Protein AF-A0A7V9JLF4-F1 (afdb_monomer)

Nearest PDB structures (foldseek):
  5zwy-assembly1_B  TM=9.680E-01  e=7.848E-01  Leishmania donovani BPK282A1
  6a8c-assembly1_B  TM=9.413E-01  e=1.173E+00  Leishmania donovani BPK282A1

Solvent-accessible surface area (backbone atoms only — not comparable to full-atom values): 3885 Å² total; per-residue (Å²): 132,85,77,90,84,86,86,69,81,67,56,65,43,78,40,77,48,68,42,55,99,62,85,72,58,91,94,51,85,79,77,61,82,43,77,47,80,44,84,24,44,69,21,42,47,51,49,52,51,51,36,70,78,70,53,73,74,130

Sequence (58 aa):
MMPPRGLFVGLSTLDLVQRVSRRPGANEKVVAQRCDIAAGGPAAVAAVTFGAIHGCAP

Mean predicted aligned error: 4.71 Å

Foldseek 3Di:
DDQDDDDFDDDKDWDKDFADPDDADVPDDDHGPDIDIDIDDDRVVVVVVSCVPRPDDD

Structure (mmCIF, N/CA/C/O backbone):
data_AF-A0A7V9JLF4-F1
#
_entry.id   AF-A0A7V9JLF4-F1
#
loop_
_atom_site.group_PDB
_atom_site.id
_atom_site.type_symbol
_atom_site.label_atom_id
_atom_site.label_alt_id
_atom_site.label_comp_id
_atom_site.label_asym_id
_atom_site.label_entity_id
_atom_site.label_seq_id
_atom_site.pdbx_PDB_ins_code
_atom_site.Cartn_x
_atom_site.Cartn_y
_atom_site.Cartn_z
_atom_site.occupancy
_atom_site.B_iso_or_equiv
_atom_site.auth_seq_id
_atom_site.auth_comp_id
_atom_site.auth_asym_id
_atom_site.auth_atom_id
_atom_site.pdbx_PDB_model_num
ATOM 1 N N . MET A 1 1 ? 5.286 -0.863 -33.555 1.00 72.00 1 MET A N 1
ATOM 2 C CA . MET A 1 1 ? 6.045 -0.103 -32.537 1.00 72.00 1 MET A CA 1
ATOM 3 C C . MET A 1 1 ? 6.210 -1.001 -31.322 1.00 72.00 1 MET A C 1
ATOM 5 O O . MET A 1 1 ? 5.249 -1.687 -30.996 1.00 72.00 1 MET A O 1
ATOM 9 N N . MET A 1 2 ? 7.397 -1.076 -30.715 1.00 76.69 2 MET A N 1
ATOM 10 C CA . MET A 1 2 ? 7.591 -1.896 -29.512 1.00 76.69 2 MET A CA 1
ATOM 11 C C . MET A 1 2 ? 6.946 -1.181 -28.312 1.00 76.69 2 MET A C 1
ATOM 13 O O . MET A 1 2 ? 7.122 0.034 -28.198 1.00 76.69 2 MET A O 1
ATOM 17 N N . PRO A 1 3 ? 6.184 -1.875 -27.452 1.00 78.75 3 PRO A N 1
ATOM 18 C CA . PRO A 1 3 ? 5.591 -1.256 -26.271 1.00 78.75 3 PRO A CA 1
ATOM 19 C C . PRO A 1 3 ? 6.681 -0.753 -25.308 1.00 78.75 3 PRO A C 1
ATOM 21 O O . PRO A 1 3 ? 7.756 -1.364 -25.229 1.00 78.75 3 PRO A O 1
ATOM 24 N N . PRO A 1 4 ? 6.443 0.359 -24.589 1.00 87.56 4 PRO A N 1
ATOM 25 C CA . PRO A 1 4 ? 7.422 0.905 -23.660 1.00 87.56 4 PRO A CA 1
ATOM 26 C C . PRO A 1 4 ? 7.675 -0.079 -22.509 1.00 87.56 4 PRO A C 1
ATOM 28 O O . PRO A 1 4 ? 6.763 -0.750 -22.029 1.00 87.56 4 PRO A O 1
ATOM 31 N N . ARG A 1 5 ? 8.930 -0.163 -22.052 1.00 91.56 5 ARG A N 1
ATOM 32 C CA . ARG A 1 5 ? 9.355 -1.031 -20.940 1.00 91.56 5 ARG A CA 1
ATOM 33 C C . ARG A 1 5 ? 9.867 -0.172 -19.787 1.00 91.56 5 ARG A C 1
ATOM 35 O O . ARG A 1 5 ? 10.622 0.766 -20.026 1.00 91.56 5 ARG A O 1
ATOM 42 N N . GLY A 1 6 ? 9.491 -0.517 -18.555 1.00 91.75 6 GLY A N 1
ATOM 43 C CA . GLY A 1 6 ? 9.945 0.155 -17.334 1.00 91.75 6 GLY A CA 1
ATOM 44 C C . GLY A 1 6 ? 10.428 -0.843 -16.280 1.00 91.75 6 GLY A C 1
ATOM 45 O O . GLY A 1 6 ? 9.815 -1.892 -16.099 1.00 91.75 6 GLY A O 1
ATOM 46 N N . LEU A 1 7 ? 11.528 -0.516 -15.594 1.00 95.50 7 LEU A N 1
ATOM 47 C CA . LEU A 1 7 ? 12.016 -1.219 -14.404 1.00 95.50 7 LEU A CA 1
ATOM 48 C C . LEU A 1 7 ? 11.855 -0.287 -13.198 1.00 95.50 7 LEU A C 1
ATOM 50 O O . LEU A 1 7 ? 12.413 0.808 -13.192 1.00 95.50 7 LEU A O 1
ATOM 54 N N . PHE A 1 8 ? 11.114 -0.730 -12.183 1.00 96.31 8 PHE A N 1
ATOM 55 C CA . PHE A 1 8 ? 10.814 0.052 -10.983 1.00 96.31 8 PHE A CA 1
ATOM 56 C C . PHE A 1 8 ? 11.440 -0.634 -9.774 1.00 96.31 8 PHE A C 1
ATOM 58 O O . PHE A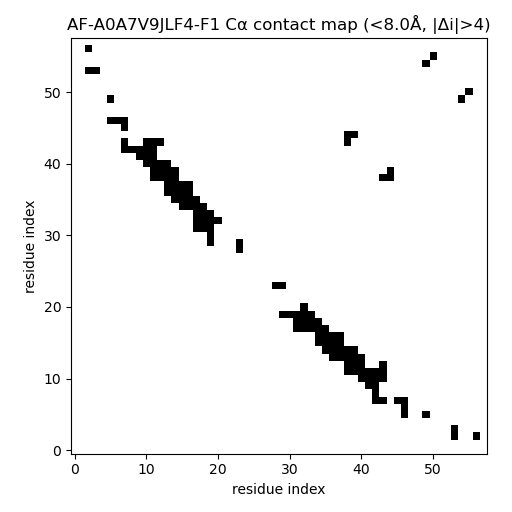 1 8 ? 11.079 -1.760 -9.440 1.00 96.31 8 PHE A O 1
ATOM 65 N N . VAL A 1 9 ? 12.398 0.034 -9.133 1.00 97.75 9 VAL A N 1
ATOM 66 C CA . VAL A 1 9 ? 13.145 -0.509 -7.993 1.00 97.75 9 VAL A CA 1
ATOM 67 C C . VAL A 1 9 ? 12.910 0.377 -6.782 1.00 97.75 9 VAL A C 1
ATOM 69 O O . VAL A 1 9 ? 13.085 1.592 -6.846 1.00 97.75 9 VAL A O 1
ATOM 72 N N . GLY A 1 10 ? 12.509 -0.234 -5.672 1.00 97.25 10 GLY A N 1
ATOM 73 C CA . GLY A 1 10 ? 12.239 0.460 -4.421 1.00 97.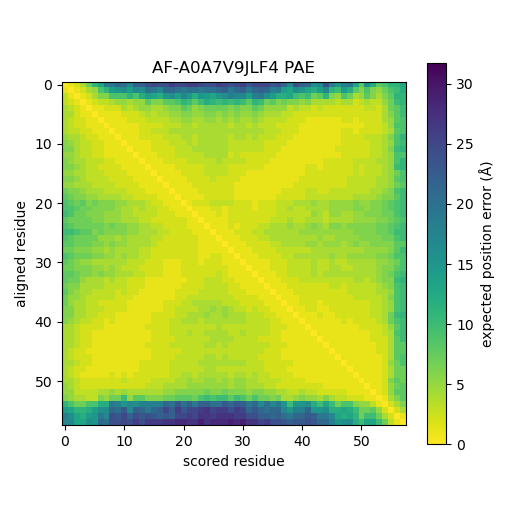25 10 GLY A CA 1
ATOM 74 C C . GLY A 1 10 ? 11.244 -0.306 -3.558 1.00 97.25 10 GLY A C 1
ATOM 75 O O . GLY A 1 10 ? 10.929 -1.467 -3.822 1.00 97.25 10 GLY A O 1
ATOM 76 N N . LEU A 1 11 ? 10.741 0.359 -2.520 1.00 98.44 11 LEU A N 1
ATOM 77 C CA . LEU A 1 11 ? 9.799 -0.242 -1.585 1.00 98.44 11 LEU A CA 1
ATOM 78 C C . LEU A 1 11 ? 8.466 -0.567 -2.275 1.00 98.44 11 LEU A C 1
ATOM 80 O O . LEU A 1 11 ? 7.845 0.299 -2.896 1.00 98.44 11 LEU A O 1
ATOM 84 N N . SER A 1 12 ? 8.031 -1.811 -2.101 1.00 97.88 12 SER A N 1
ATOM 85 C CA . SER A 1 12 ? 6.694 -2.289 -2.446 1.00 97.88 12 SER A CA 1
ATOM 86 C C . SER A 1 12 ? 6.045 -2.834 -1.180 1.00 97.88 12 SER A C 1
ATOM 88 O O . SER A 1 12 ? 6.664 -3.618 -0.459 1.00 97.88 12 SER A O 1
ATOM 90 N N . THR A 1 13 ? 4.827 -2.391 -0.894 1.00 97.88 13 THR A N 1
ATOM 91 C CA . THR A 1 13 ? 4.076 -2.753 0.311 1.00 97.88 13 THR A CA 1
ATOM 92 C C . THR A 1 13 ? 2.747 -3.398 -0.041 1.00 97.88 13 THR A C 1
ATOM 94 O O . THR A 1 13 ? 2.258 -3.313 -1.169 1.00 97.88 13 THR A O 1
ATOM 97 N N . LEU A 1 14 ? 2.163 -4.043 0.965 1.00 97.94 14 LEU A N 1
ATOM 98 C CA . LEU A 1 14 ? 0.751 -4.374 0.983 1.00 97.94 14 LEU A CA 1
ATOM 99 C C . LEU A 1 14 ? 0.054 -3.370 1.901 1.00 97.94 14 LEU A C 1
ATOM 101 O O . LEU A 1 14 ? 0.325 -3.335 3.102 1.00 97.94 14 LEU A O 1
ATOM 105 N N 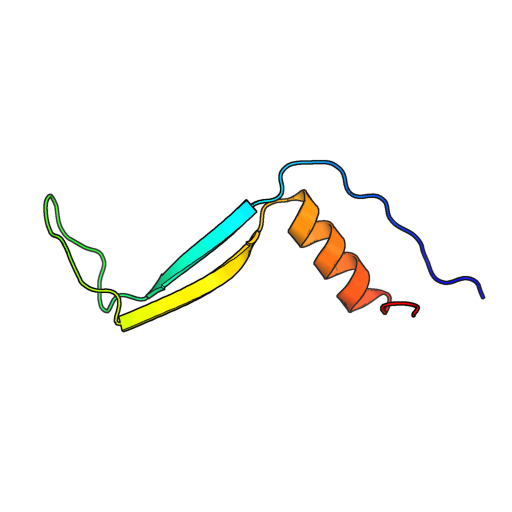. ASP A 1 15 ? -0.833 -2.565 1.337 1.00 97.44 15 ASP A N 1
ATOM 106 C CA . ASP A 1 15 ? -1.584 -1.569 2.083 1.00 97.44 15 ASP A CA 1
ATOM 107 C C . ASP A 1 15 ? -2.880 -2.207 2.588 1.00 97.44 15 ASP A C 1
ATOM 109 O O . ASP A 1 15 ? -3.703 -2.683 1.802 1.00 97.44 15 ASP A O 1
ATOM 113 N N . LEU A 1 16 ? -3.065 -2.216 3.910 1.00 97.81 16 LEU A N 1
ATOM 114 C CA . LEU A 1 16 ? -4.313 -2.606 4.562 1.00 97.81 16 LEU A CA 1
ATOM 115 C C . LEU A 1 16 ? -5.063 -1.343 4.988 1.00 97.81 16 LEU A C 1
ATOM 117 O O . LEU A 1 16 ? -4.701 -0.687 5.965 1.00 97.81 16 LEU A O 1
ATOM 121 N N . VAL A 1 17 ? -6.133 -1.012 4.272 1.00 97.25 17 VAL A N 1
ATOM 122 C CA . VAL A 1 17 ? -6.960 0.161 4.566 1.00 97.25 17 VAL A CA 1
ATOM 123 C C . VAL A 1 17 ? -8.186 -0.277 5.355 1.00 97.25 17 VAL A C 1
ATOM 125 O O . VAL A 1 17 ? -9.038 -1.010 4.856 1.00 97.25 17 VAL A O 1
ATOM 128 N N . GLN A 1 18 ? -8.293 0.194 6.597 1.00 97.69 18 GLN A N 1
ATOM 129 C CA . GLN A 1 18 ? -9.420 -0.100 7.480 1.00 97.69 18 GLN A CA 1
ATOM 130 C C . GLN A 1 18 ? -10.366 1.099 7.544 1.00 97.69 18 GLN A C 1
ATOM 132 O O . GLN A 1 18 ? -10.031 2.155 8.082 1.00 97.69 18 GLN A O 1
ATOM 137 N N . ARG A 1 19 ? -11.573 0.938 6.998 1.00 97.94 19 ARG A N 1
ATOM 138 C CA . ARG A 1 19 ? -12.613 1.966 7.042 1.00 97.94 19 ARG A CA 1
ATOM 139 C C . ARG A 1 19 ? -13.370 1.882 8.362 1.00 97.94 19 ARG A C 1
ATOM 141 O O . ARG A 1 19 ? -13.939 0.845 8.693 1.00 97.94 19 ARG A O 1
ATOM 148 N N . VAL A 1 20 ? -13.406 2.994 9.084 1.00 98.06 20 VAL A N 1
ATOM 149 C CA . VAL A 1 20 ? -14.098 3.157 10.369 1.00 98.06 20 VAL A CA 1
ATOM 150 C C . VAL A 1 20 ? -15.013 4.379 10.306 1.00 98.06 20 VAL A C 1
ATOM 152 O O . VAL A 1 20 ? -14.741 5.314 9.553 1.00 98.06 20 VAL A O 1
ATOM 155 N N . SER A 1 21 ? -16.087 4.389 11.097 1.00 97.06 21 SER A N 1
ATOM 156 C CA . SER A 1 21 ? -17.055 5.498 11.120 1.00 97.06 21 SER A CA 1
ATOM 157 C C . SER A 1 21 ? -16.467 6.797 11.682 1.00 97.06 21 SER A C 1
ATOM 159 O O . SER A 1 21 ? -16.867 7.885 11.278 1.00 97.06 21 SER A O 1
ATOM 161 N N . ARG A 1 22 ? -15.501 6.685 12.602 1.00 96.94 22 ARG A N 1
ATOM 162 C CA . ARG A 1 22 ? -14.715 7.791 13.162 1.00 96.94 22 ARG A CA 1
ATOM 163 C C . ARG A 1 22 ? -13.325 7.315 13.554 1.00 96.94 22 ARG A C 1
ATOM 165 O O . ARG A 1 22 ? -13.098 6.120 13.739 1.00 96.94 22 ARG A O 1
ATOM 172 N N . ARG A 1 23 ? -12.407 8.263 13.741 1.00 95.56 23 ARG A N 1
ATOM 173 C CA . ARG A 1 23 ? -11.098 7.965 14.332 1.00 95.56 23 ARG A CA 1
ATOM 174 C C . ARG A 1 23 ? -11.275 7.420 15.761 1.00 95.56 23 ARG A C 1
ATOM 176 O O . ARG A 1 23 ? -12.048 8.021 16.515 1.00 95.56 23 ARG A O 1
ATOM 183 N N . PRO A 1 24 ? -10.573 6.336 16.139 1.00 96.94 24 PRO A N 1
ATOM 184 C CA . PRO A 1 24 ? -10.560 5.849 17.516 1.00 96.94 24 PRO A CA 1
ATOM 185 C C . PRO A 1 24 ? -10.001 6.906 18.474 1.00 96.94 24 PRO A C 1
ATOM 187 O O . PRO A 1 24 ? -9.089 7.655 18.117 1.00 96.94 24 PRO A O 1
ATOM 190 N N . GLY A 1 25 ? -10.551 6.973 19.684 1.00 97.75 25 GLY A N 1
ATOM 191 C CA . GLY A 1 25 ? -9.992 7.740 20.792 1.00 97.75 25 GLY A CA 1
ATOM 192 C C . GLY A 1 25 ? -8.769 7.058 21.411 1.00 97.75 25 GLY A C 1
ATOM 193 O O . GLY A 1 25 ? -8.385 5.948 21.034 1.00 97.75 25 GLY A O 1
ATOM 194 N N . ALA A 1 26 ? -8.149 7.720 22.388 1.00 97.75 26 ALA A N 1
ATOM 195 C CA . ALA A 1 26 ? -7.023 7.144 23.117 1.00 97.75 26 ALA A CA 1
ATOM 196 C C . ALA A 1 26 ? -7.436 5.827 23.795 1.00 97.75 26 ALA A C 1
ATOM 198 O O . ALA A 1 26 ? -8.447 5.777 24.493 1.00 97.75 26 ALA A O 1
ATOM 199 N N . ASN A 1 27 ? -6.640 4.775 23.589 1.00 96.81 27 ASN A N 1
ATOM 200 C CA . ASN A 1 27 ? -6.873 3.426 24.123 1.00 96.81 27 ASN A CA 1
ATOM 201 C C . ASN A 1 27 ? -8.202 2.768 23.696 1.00 96.81 27 ASN A C 1
ATOM 203 O O . ASN A 1 27 ? -8.610 1.767 24.282 1.00 96.81 27 ASN A O 1
ATOM 207 N N . GLU A 1 28 ? -8.870 3.289 22.667 1.00 97.81 28 GLU A N 1
ATOM 208 C CA . GLU A 1 28 ? -10.101 2.716 22.129 1.00 97.81 28 GLU A CA 1
ATOM 209 C C . GLU A 1 28 ? -9.776 1.717 21.010 1.00 97.81 28 GLU A C 1
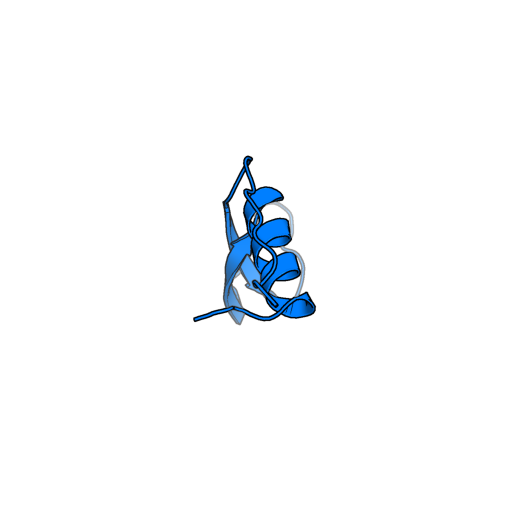ATOM 211 O O . GLU A 1 28 ? -9.017 2.017 20.086 1.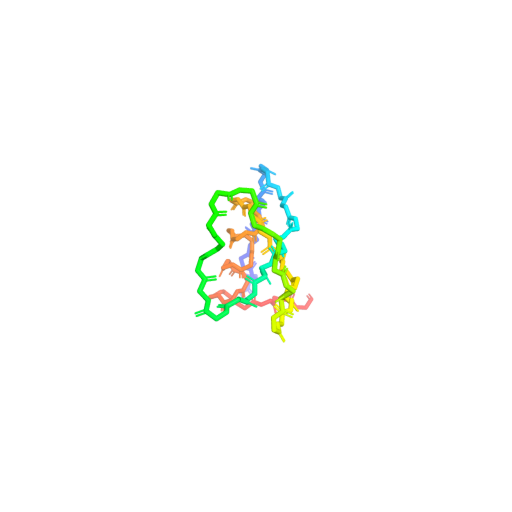00 97.81 28 GLU A O 1
ATOM 216 N N . LYS A 1 29 ? -10.385 0.529 21.059 1.00 96.62 29 LYS A N 1
ATOM 217 C CA . LYS A 1 29 ? -10.385 -0.418 19.938 1.00 96.62 29 LYS A CA 1
ATOM 218 C C . LYS A 1 29 ? -11.730 -0.332 19.238 1.00 96.62 29 LYS A C 1
ATOM 220 O O . LYS A 1 29 ? -12.765 -0.382 19.894 1.00 96.62 29 LYS A O 1
ATOM 225 N N . VAL A 1 30 ? -11.715 -0.258 17.914 1.00 96.94 30 VAL A N 1
ATOM 226 C CA . VAL A 1 30 ? -12.932 -0.270 17.096 1.00 96.94 30 VAL A CA 1
ATOM 227 C C . VAL A 1 30 ? -12.841 -1.370 16.050 1.00 96.94 30 VAL A C 1
ATOM 229 O O . VAL A 1 30 ? -11.749 -1.752 15.628 1.00 96.94 30 VAL A O 1
ATOM 232 N N . VAL A 1 31 ? -13.995 -1.869 15.620 1.00 97.38 31 VAL A N 1
ATOM 233 C CA . VAL A 1 31 ? -14.089 -2.821 14.511 1.00 97.38 31 VAL A CA 1
ATOM 234 C C . VAL A 1 31 ? -14.211 -2.038 13.206 1.00 97.38 31 VAL A C 1
ATOM 236 O O . VAL A 1 31 ? -14.987 -1.086 13.113 1.00 97.38 31 VAL A O 1
ATOM 239 N N . ALA A 1 32 ? -13.436 -2.428 12.195 1.00 97.88 32 ALA A N 1
ATOM 240 C CA . ALA A 1 32 ? -13.542 -1.842 10.866 1.00 97.88 32 ALA A CA 1
ATOM 241 C C . ALA A 1 32 ? -14.887 -2.214 10.224 1.00 97.88 32 ALA A C 1
ATOM 243 O O . ALA A 1 32 ? -15.306 -3.366 10.261 1.00 97.88 32 ALA A O 1
ATOM 244 N N . GLN A 1 33 ? -15.543 -1.243 9.591 1.00 98.38 33 GLN A N 1
ATOM 245 C CA . GLN A 1 33 ? -16.744 -1.478 8.784 1.00 98.38 33 GLN A CA 1
ATOM 246 C C . GLN A 1 33 ? -16.401 -2.211 7.483 1.00 98.38 33 GLN A C 1
ATOM 248 O O . GLN A 1 33 ? -17.226 -2.930 6.927 1.00 98.38 33 GLN A O 1
ATOM 253 N N . ARG A 1 34 ? -15.180 -1.991 6.983 1.00 98.38 34 ARG A N 1
ATOM 254 C CA . ARG A 1 34 ? -14.631 -2.633 5.792 1.00 98.38 34 ARG A CA 1
ATOM 255 C C . ARG A 1 34 ? -13.109 -2.620 5.853 1.00 98.38 34 ARG A C 1
ATOM 257 O O . ARG A 1 34 ? -12.525 -1.649 6.333 1.00 98.38 34 ARG A O 1
ATOM 264 N N . CYS A 1 35 ? -12.494 -3.667 5.323 1.00 98.06 35 CYS A N 1
ATOM 265 C CA . CYS A 1 35 ? -11.057 -3.737 5.099 1.00 98.06 35 CYS A CA 1
ATOM 266 C C . CYS A 1 35 ? -10.795 -3.926 3.606 1.00 98.06 35 CYS A C 1
ATOM 268 O O . CYS A 1 35 ? -11.433 -4.765 2.972 1.00 98.06 35 CYS A O 1
ATOM 270 N N . ASP A 1 36 ? -9.854 -3.158 3.072 1.00 98.19 36 ASP A N 1
ATOM 271 C CA . ASP A 1 36 ? -9.356 -3.274 1.707 1.00 98.19 36 ASP A CA 1
ATOM 272 C C . ASP A 1 36 ? -7.875 -3.612 1.732 1.00 98.19 36 ASP A C 1
ATOM 274 O O . ASP A 1 36 ? -7.126 -3.078 2.551 1.00 98.19 36 ASP A O 1
ATOM 278 N N . ILE A 1 37 ? -7.464 -4.481 0.817 1.00 98.00 37 ILE A N 1
ATOM 279 C CA . ILE A 1 37 ? -6.064 -4.823 0.600 1.00 98.00 37 ILE A CA 1
ATOM 280 C C . ILE A 1 37 ? -5.679 -4.303 -0.782 1.00 98.00 37 ILE A C 1
ATOM 282 O O . ILE A 1 37 ? -6.372 -4.584 -1.761 1.00 98.00 37 ILE A O 1
ATOM 286 N N . ALA A 1 38 ? -4.585 -3.551 -0.860 1.00 96.94 38 ALA A N 1
ATOM 287 C CA . ALA A 1 38 ? -4.078 -2.979 -2.100 1.00 96.94 38 ALA A CA 1
ATOM 288 C C . ALA A 1 38 ? -2.553 -3.105 -2.195 1.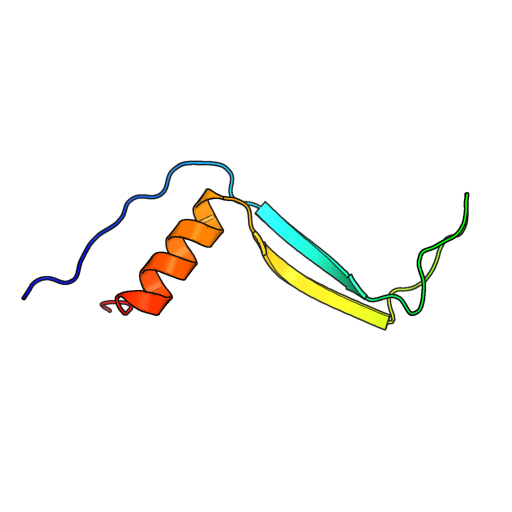00 96.94 38 ALA A C 1
ATOM 290 O O . ALA A 1 38 ? -1.860 -3.231 -1.187 1.00 96.94 38 ALA A O 1
ATOM 291 N N . ALA A 1 39 ? -2.023 -3.060 -3.417 1.00 96.81 39 ALA A N 1
ATOM 292 C CA . ALA A 1 39 ? -0.591 -2.881 -3.627 1.00 96.81 39 ALA A CA 1
ATOM 293 C C . ALA A 1 39 ? -0.214 -1.422 -3.342 1.00 96.81 39 ALA A C 1
ATOM 295 O O . ALA A 1 39 ? -0.875 -0.507 -3.836 1.00 96.81 39 ALA A O 1
ATOM 296 N N . GLY A 1 40 ? 0.856 -1.220 -2.579 1.00 97.19 40 GLY A N 1
ATOM 297 C CA . GLY A 1 40 ? 1.323 0.099 -2.177 1.00 97.19 40 GLY A CA 1
ATOM 298 C C . GLY A 1 40 ? 2.833 0.258 -2.264 1.00 97.19 40 GLY A C 1
ATOM 299 O O . GLY A 1 40 ? 3.568 -0.594 -2.770 1.00 97.19 40 GLY A O 1
ATOM 300 N N . GLY A 1 41 ? 3.302 1.383 -1.742 1.00 97.75 41 GLY A N 1
ATOM 301 C CA . GLY A 1 41 ? 4.706 1.764 -1.778 1.00 97.75 41 GLY A CA 1
ATOM 302 C C . GLY A 1 41 ? 5.111 2.415 -3.110 1.00 97.75 41 GLY A C 1
ATOM 303 O O . GLY A 1 41 ? 4.469 2.200 -4.144 1.00 97.75 41 GLY A O 1
ATOM 304 N N . PRO A 1 42 ? 6.180 3.234 -3.114 1.00 97.88 42 PRO A N 1
ATOM 305 C CA . PRO A 1 42 ? 6.535 4.045 -4.278 1.00 97.88 42 PRO A CA 1
ATOM 306 C C . PRO A 1 42 ? 6.828 3.233 -5.546 1.00 97.88 42 PRO A C 1
ATOM 308 O O . PRO A 1 42 ? 6.431 3.644 -6.635 1.00 97.88 42 PRO A O 1
ATOM 311 N N . ALA A 1 43 ? 7.495 2.078 -5.424 1.00 97.94 43 ALA A N 1
ATOM 312 C CA . ALA A 1 43 ? 7.871 1.280 -6.590 1.00 97.94 43 ALA A CA 1
ATOM 313 C C . ALA A 1 43 ? 6.654 0.610 -7.243 1.00 97.94 43 ALA A C 1
ATOM 315 O O . ALA A 1 43 ? 6.507 0.670 -8.465 1.00 97.94 43 ALA A O 1
ATOM 316 N N . ALA A 1 44 ? 5.751 0.033 -6.443 1.0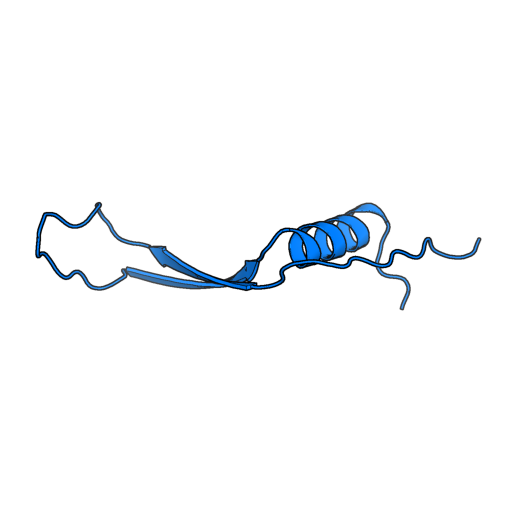0 97.50 44 ALA A N 1
ATOM 317 C CA . ALA A 1 44 ? 4.543 -0.599 -6.968 1.00 97.50 44 ALA A CA 1
ATOM 318 C C . ALA A 1 44 ? 3.583 0.431 -7.581 1.00 97.50 44 ALA A C 1
ATOM 320 O O . ALA A 1 44 ? 3.074 0.207 -8.677 1.00 97.50 44 ALA A O 1
ATOM 321 N N . VAL A 1 45 ? 3.382 1.586 -6.930 1.00 97.06 45 VAL A N 1
ATOM 322 C CA . VAL A 1 45 ? 2.526 2.659 -7.467 1.00 97.06 45 VAL A CA 1
ATOM 323 C C . VAL A 1 45 ? 3.070 3.182 -8.800 1.00 97.06 45 VAL A C 1
ATOM 325 O O . VAL A 1 45 ? 2.291 3.377 -9.735 1.00 97.06 45 VAL A O 1
ATOM 328 N N . ALA A 1 46 ? 4.390 3.349 -8.935 1.00 96.75 46 ALA A N 1
ATOM 329 C CA . ALA A 1 46 ? 5.007 3.751 -10.199 1.00 96.75 46 ALA A CA 1
ATOM 330 C C . ALA A 1 46 ? 4.793 2.708 -11.311 1.00 96.75 46 ALA A C 1
ATOM 332 O O . ALA A 1 46 ? 4.404 3.073 -12.420 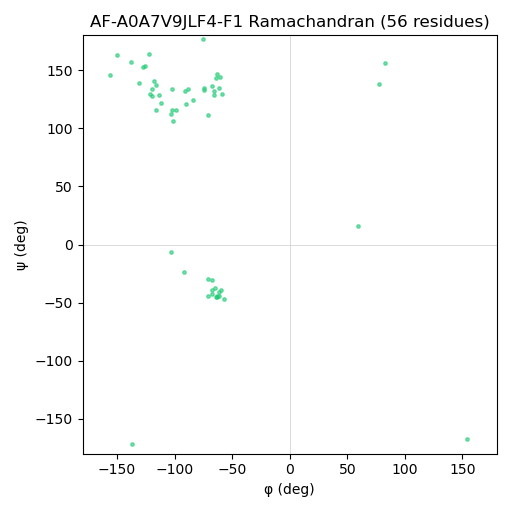1.00 96.75 46 ALA A O 1
ATOM 333 N N . ALA A 1 47 ? 4.971 1.418 -11.007 1.00 96.12 47 ALA A N 1
ATOM 334 C CA . ALA A 1 47 ? 4.753 0.332 -11.963 1.00 96.12 47 ALA A CA 1
ATOM 335 C C . ALA A 1 47 ? 3.284 0.220 -12.411 1.00 96.12 47 ALA A C 1
ATOM 337 O O . ALA A 1 47 ? 3.005 0.110 -13.606 1.00 96.12 47 ALA A O 1
ATOM 338 N N . VAL A 1 48 ? 2.337 0.301 -11.470 1.00 95.44 48 VAL A N 1
ATOM 339 C CA . VAL A 1 48 ? 0.894 0.275 -11.762 1.00 95.44 48 VAL A CA 1
ATOM 340 C C . VAL A 1 48 ? 0.491 1.483 -12.605 1.00 95.44 48 VAL A C 1
ATOM 342 O O . VAL A 1 48 ? -0.200 1.328 -13.609 1.00 95.44 48 VAL A O 1
ATOM 345 N N . THR A 1 49 ? 0.967 2.679 -12.244 1.00 95.44 49 THR A N 1
ATOM 346 C CA . THR A 1 49 ? 0.692 3.909 -13.002 1.00 95.44 49 THR A CA 1
ATOM 347 C C . THR A 1 49 ? 1.252 3.812 -14.416 1.00 95.44 49 THR A C 1
ATOM 349 O O . THR A 1 49 ? 0.554 4.136 -15.375 1.00 95.44 49 THR A O 1
ATOM 352 N N . PHE A 1 50 ? 2.483 3.311 -14.564 1.00 94.62 50 PHE A N 1
ATOM 353 C CA . PHE A 1 50 ? 3.102 3.090 -15.866 1.00 94.62 50 PHE A CA 1
ATOM 354 C C . PHE A 1 50 ? 2.258 2.167 -16.751 1.00 94.62 50 PHE A C 1
ATOM 356 O O . PHE A 1 50 ? 2.006 2.519 -17.902 1.00 94.62 50 PHE A O 1
ATOM 363 N N . GLY A 1 51 ? 1.783 1.037 -16.216 1.00 92.50 51 GLY A N 1
ATOM 364 C CA . GLY A 1 51 ? 0.922 0.105 -16.949 1.00 92.50 51 GLY A CA 1
ATOM 365 C C . GLY A 1 51 ? -0.443 0.695 -17.314 1.00 92.50 51 GLY A C 1
ATOM 366 O O . GLY A 1 51 ? -0.935 0.458 -18.414 1.00 92.50 51 GLY A O 1
ATOM 367 N N . ALA A 1 52 ? -1.032 1.508 -16.433 1.00 93.00 52 ALA A N 1
ATOM 368 C CA . ALA A 1 52 ? -2.339 2.121 -16.663 1.00 93.00 52 ALA A CA 1
ATOM 369 C C . ALA A 1 52 ? -2.329 3.158 -17.799 1.00 93.00 52 ALA A C 1
ATOM 371 O O . ALA A 1 52 ? -3.278 3.214 -18.577 1.00 93.00 52 ALA A O 1
ATOM 372 N N . ILE A 1 53 ? -1.270 3.969 -17.910 1.00 92.56 53 ILE A N 1
ATOM 373 C CA . ILE A 1 53 ? -1.207 5.058 -18.902 1.00 92.56 53 ILE A CA 1
ATOM 374 C C . ILE A 1 53 ? -0.563 4.644 -20.233 1.00 92.56 53 ILE A C 1
ATOM 376 O O . ILE A 1 53 ? -0.840 5.269 -21.252 1.00 92.56 53 ILE A O 1
ATOM 380 N N . HIS A 1 54 ? 0.283 3.607 -20.244 1.00 86.75 54 HIS A N 1
ATOM 381 C CA . HIS A 1 54 ? 0.956 3.133 -21.463 1.00 86.75 54 HIS A CA 1
ATOM 382 C C . HIS A 1 54 ? 0.350 1.852 -22.053 1.00 86.75 54 HIS A C 1
ATOM 384 O O . HIS A 1 54 ? 0.752 1.440 -23.142 1.00 86.75 54 HIS A O 1
ATOM 390 N N . GLY A 1 55 ? -0.614 1.238 -21.362 1.00 69.69 55 GLY A N 1
ATOM 391 C CA . GLY A 1 55 ? -1.160 -0.069 -21.707 1.00 69.69 55 GLY A CA 1
ATOM 392 C C . GLY A 1 55 ? -0.218 -1.202 -21.296 1.00 69.69 55 GLY A C 1
ATOM 393 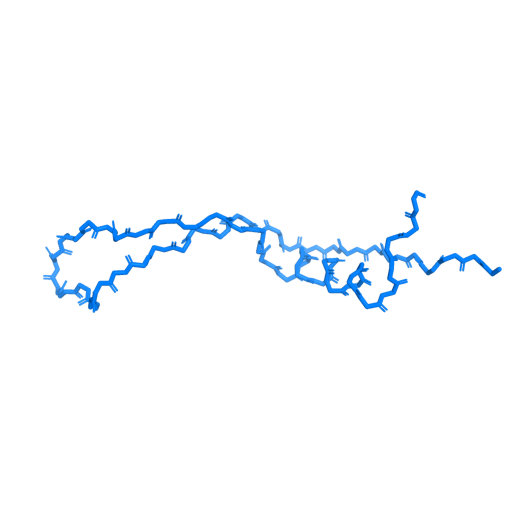O O . GLY A 1 55 ? 0.999 -1.142 -21.479 1.00 69.69 55 GLY A O 1
ATOM 394 N N . CYS A 1 56 ? -0.781 -2.270 -20.741 1.00 58.44 56 CYS A N 1
ATOM 395 C CA . CYS A 1 56 ? -0.074 -3.534 -20.616 1.00 58.44 56 CYS A CA 1
ATOM 396 C C . CYS A 1 56 ? 0.062 -4.144 -22.016 1.00 58.44 56 CYS A C 1
ATOM 398 O O . CYS A 1 56 ? -0.927 -4.540 -22.631 1.00 58.44 56 CYS A O 1
ATOM 400 N N . ALA A 1 57 ? 1.287 -4.208 -22.537 1.00 50.81 57 ALA A N 1
ATOM 401 C CA . ALA A 1 57 ? 1.560 -5.167 -23.594 1.00 50.81 57 ALA A CA 1
ATOM 402 C C . ALA A 1 57 ? 1.418 -6.579 -23.003 1.00 50.81 57 ALA A C 1
ATOM 404 O O . ALA A 1 57 ? 1.935 -6.790 -21.901 1.00 50.81 57 ALA A O 1
ATOM 405 N N . PRO A 1 58 ? 0.690 -7.490 -23.674 1.00 45.59 58 PRO A N 1
ATOM 406 C CA . PRO A 1 58 ? 0.562 -8.874 -23.230 1.00 45.59 58 PRO A CA 1
ATOM 407 C C . PRO A 1 58 ? 1.921 -9.576 -23.133 1.00 45.59 58 PRO A C 1
ATOM 409 O O . PRO A 1 58 ? 2.850 -9.195 -23.887 1.00 45.59 58 PRO A O 1
#

Radius of gyration: 17.24 Å; Cα contacts (8 Å, |Δi|>4): 67; chains: 1; bounding box: 30×17×57 Å

pLDDT: mean 92.53, std 11.42, range [45.59, 98.44]

Secondary structure (DSSP, 8-state):
-PPP-----S--EEEEEEE-SS---TT-----SEEEEEEESHHHHHHHHHHHHH----